Protein AF-A0A448MNQ0-F1 (afdb_monomer_lite)

Radius of gyration: 23.78 Å; chains: 1; bounding box: 65×55×48 Å

Organism: NCBI:txid758

Foldseek 3Di:
DDLQLLVLLLVCVVVVHDNQVSLVSSLCVVVVDDPVVLVVCCVPPVPVSVVSSVVSVPFANDWDQDPPPGTDGPPDDDDDPVVVDDDDDDDPDPPPPPDDDDDD

Structure (mmCIF, N/CA/C/O backbone):
data_AF-A0A448MNQ0-F1
#
_entry.id   AF-A0A448MNQ0-F1
#
loop_
_atom_site.group_PDB
_atom_site.id
_atom_site.type_symbol
_atom_site.label_atom_id
_atom_site.label_alt_id
_atom_site.label_comp_id
_atom_site.label_asym_id
_atom_site.label_entity_id
_atom_site.label_seq_id
_atom_site.pdbx_PDB_ins_code
_atom_site.Cartn_x
_atom_site.Cartn_y
_atom_site.Cartn_z
_atom_site.occupancy
_atom_site.B_iso_or_equiv
_atom_site.auth_seq_id
_atom_site.auth_comp_id
_atom_site.auth_asym_id
_atom_site.auth_atom_id
_atom_site.pdbx_PDB_model_num
ATOM 1 N N . MET A 1 1 ? 15.603 2.238 -1.140 1.00 54.56 1 MET A N 1
ATOM 2 C CA . MET A 1 1 ? 14.320 2.275 -1.872 1.00 54.56 1 MET A CA 1
ATOM 3 C C . MET A 1 1 ? 13.229 2.320 -0.826 1.00 54.56 1 MET A C 1
ATOM 5 O O . MET A 1 1 ? 13.392 1.667 0.192 1.00 54.56 1 MET A O 1
ATOM 9 N N . ASN A 1 2 ? 12.209 3.153 -1.008 1.00 76.56 2 ASN A N 1
ATOM 10 C CA . ASN A 1 2 ? 11.108 3.241 -0.057 1.00 76.56 2 ASN A CA 1
ATOM 11 C C . ASN A 1 2 ? 10.053 2.193 -0.469 1.00 76.56 2 ASN A C 1
ATOM 13 O O . ASN A 1 2 ? 9.437 2.331 -1.525 1.00 76.56 2 ASN A O 1
ATOM 17 N N . PHE A 1 3 ? 9.908 1.142 0.342 1.00 89.06 3 PHE A N 1
ATOM 18 C CA . PHE A 1 3 ? 8.854 0.127 0.239 1.00 89.06 3 PHE A CA 1
ATOM 19 C C . PHE A 1 3 ? 7.876 0.255 1.417 1.00 89.06 3 PHE A C 1
ATOM 21 O O . PHE A 1 3 ? 7.316 -0.740 1.875 1.00 89.06 3 PHE A O 1
ATOM 28 N N . ASP A 1 4 ? 7.680 1.473 1.929 1.00 93.00 4 ASP A N 1
ATOM 29 C CA . ASP A 1 4 ? 6.897 1.751 3.135 1.00 93.00 4 ASP A CA 1
ATOM 30 C C . ASP A 1 4 ? 5.481 1.139 3.095 1.00 93.00 4 ASP A C 1
ATOM 32 O O . ASP A 1 4 ? 5.047 0.635 4.129 1.00 93.00 4 ASP A O 1
ATOM 36 N N . PRO A 1 5 ? 4.753 1.077 1.953 1.00 94.31 5 PRO A N 1
ATOM 37 C CA . PRO A 1 5 ? 3.458 0.392 1.909 1.00 94.31 5 PRO A CA 1
ATOM 38 C C . PRO A 1 5 ? 3.551 -1.117 2.182 1.00 94.31 5 PRO A C 1
ATOM 40 O O . PRO A 1 5 ? 2.654 -1.688 2.799 1.00 94.31 5 PRO A O 1
ATOM 43 N N . VAL A 1 6 ? 4.632 -1.766 1.737 1.00 94.50 6 VAL A N 1
ATOM 44 C CA . VAL A 1 6 ? 4.882 -3.198 1.968 1.00 94.50 6 VAL A CA 1
ATOM 45 C C . VAL A 1 6 ? 5.300 -3.411 3.422 1.00 94.50 6 VAL A C 1
ATOM 47 O O . VAL A 1 6 ? 4.734 -4.275 4.081 1.00 94.50 6 VAL A O 1
ATOM 50 N N . HIS A 1 7 ? 6.189 -2.569 3.965 1.00 94.25 7 HIS A N 1
ATOM 51 C CA . HIS A 1 7 ? 6.546 -2.602 5.391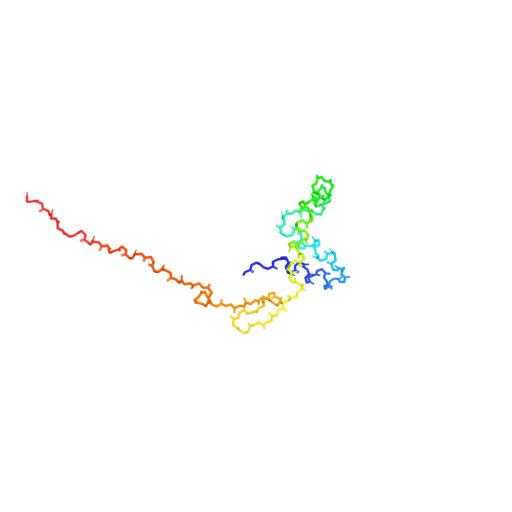 1.00 94.25 7 HIS A CA 1
ATOM 52 C C . HIS A 1 7 ? 5.326 -2.409 6.295 1.00 94.25 7 HIS A C 1
ATOM 54 O O . HIS A 1 7 ? 5.104 -3.211 7.195 1.00 94.25 7 HIS A O 1
ATOM 60 N N . ALA A 1 8 ? 4.479 -1.418 6.010 1.00 94.81 8 ALA A N 1
ATOM 61 C CA . ALA A 1 8 ? 3.270 -1.160 6.785 1.00 94.81 8 ALA A CA 1
ATOM 62 C C . ALA A 1 8 ? 2.319 -2.367 6.809 1.00 94.81 8 ALA A C 1
ATOM 64 O O . ALA A 1 8 ? 1.714 -2.659 7.844 1.00 94.81 8 ALA A O 1
ATOM 65 N N . LYS A 1 9 ? 2.209 -3.095 5.690 1.00 95.12 9 LYS A N 1
ATOM 66 C CA . LYS A 1 9 ? 1.442 -4.344 5.623 1.00 95.12 9 LYS A CA 1
ATOM 67 C C . LYS A 1 9 ? 2.084 -5.452 6.444 1.00 95.12 9 LYS A C 1
ATOM 69 O O . LYS A 1 9 ? 1.403 -6.044 7.279 1.00 95.12 9 LYS A O 1
ATOM 74 N N . THR A 1 10 ? 3.371 -5.713 6.231 1.00 94.62 10 THR A N 1
ATOM 75 C CA . THR A 1 10 ? 4.120 -6.752 6.946 1.00 94.62 10 THR A CA 1
ATOM 76 C C . THR A 1 10 ? 4.056 -6.530 8.458 1.00 94.62 10 THR A C 1
ATOM 78 O O . THR A 1 10 ? 3.742 -7.456 9.203 1.00 94.62 10 THR A O 1
ATOM 81 N N . ASP A 1 11 ? 4.248 -5.291 8.916 1.00 94.50 11 ASP A N 1
ATOM 82 C CA . ASP A 1 11 ? 4.194 -4.919 10.332 1.00 94.50 11 ASP A CA 1
ATOM 83 C C . ASP A 1 11 ? 2.791 -5.090 10.920 1.00 94.50 11 ASP A C 1
ATOM 85 O O . ASP A 1 11 ? 2.634 -5.574 12.043 1.00 94.50 11 ASP A O 1
ATOM 89 N N . ALA A 1 12 ? 1.750 -4.714 10.170 1.00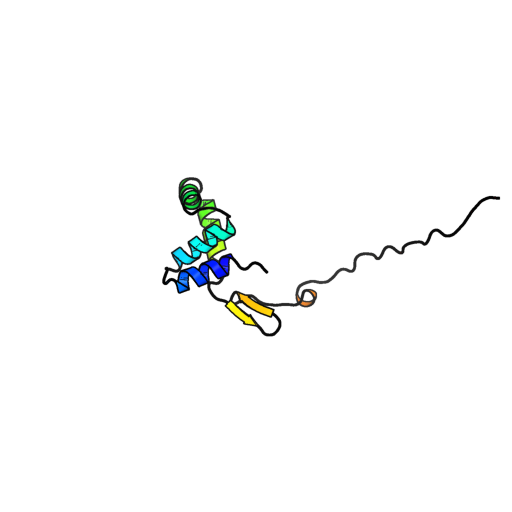 95.19 12 ALA A N 1
ATOM 90 C CA . ALA A 1 12 ? 0.371 -4.903 10.602 1.00 95.19 12 ALA A CA 1
ATOM 91 C C . ALA A 1 12 ? 0.038 -6.393 10.772 1.00 95.19 12 ALA A C 1
ATOM 93 O O . ALA A 1 12 ? -0.519 -6.784 11.800 1.00 95.19 12 ALA A O 1
ATOM 94 N N . LEU A 1 13 ? 0.429 -7.229 9.809 1.00 95.44 13 LEU A N 1
ATOM 95 C CA . LEU A 1 13 ? 0.228 -8.675 9.884 1.00 95.44 13 LEU A CA 1
ATOM 96 C C . LEU A 1 13 ? 1.058 -9.312 11.008 1.00 95.44 13 LEU A C 1
ATOM 98 O O . LEU A 1 13 ? 0.545 -10.164 11.732 1.00 95.44 13 LEU A O 1
ATOM 102 N N . ALA A 1 14 ? 2.295 -8.857 11.230 1.00 94.38 14 ALA A N 1
ATOM 103 C CA . ALA A 1 14 ? 3.137 -9.306 12.341 1.00 94.38 14 ALA A CA 1
ATOM 104 C C . ALA A 1 14 ? 2.539 -8.959 13.718 1.00 94.38 14 ALA A C 1
ATOM 106 O O . ALA A 1 14 ? 2.732 -9.693 14.687 1.00 94.38 14 ALA A O 1
ATOM 107 N N . GLN A 1 15 ? 1.763 -7.875 13.803 1.00 95.19 15 GLN A N 1
ATOM 108 C CA . GLN A 1 15 ? 0.984 -7.501 14.990 1.00 95.19 15 GLN A CA 1
ATOM 109 C C . GLN A 1 15 ? -0.312 -8.320 15.153 1.00 95.19 15 GLN A C 1
ATOM 111 O O . GLN A 1 15 ? -1.064 -8.082 16.097 1.00 95.19 15 GLN A O 1
ATOM 116 N N . GLY A 1 16 ? -0.595 -9.269 14.254 1.00 94.94 16 GLY A N 1
ATOM 117 C CA . GLY A 1 16 ? -1.805 -10.093 14.276 1.00 94.94 16 GLY A CA 1
ATOM 118 C C . GLY A 1 16 ? -3.052 -9.396 13.727 1.00 94.94 16 GLY A C 1
ATOM 119 O O . GLY A 1 16 ? -4.163 -9.856 13.991 1.00 94.94 16 GLY A O 1
ATOM 120 N N . LYS A 1 17 ? -2.892 -8.288 12.989 1.00 95.88 17 LYS A N 1
ATOM 121 C CA . LYS A 1 17 ? -4.011 -7.602 12.331 1.00 95.88 17 LYS A CA 1
ATOM 122 C C . LYS A 1 17 ? -4.489 -8.373 11.104 1.00 95.88 17 LYS A C 1
ATOM 124 O O . LYS A 1 17 ? -3.796 -9.230 10.558 1.00 95.88 17 LYS A O 1
ATOM 129 N N . THR A 1 18 ? -5.693 -8.046 10.658 1.00 95.75 18 THR A N 1
ATOM 130 C CA . THR A 1 18 ? -6.288 -8.623 9.452 1.00 95.75 18 THR A CA 1
ATOM 131 C C . THR A 1 18 ? -5.666 -8.058 8.173 1.00 95.75 18 THR A C 1
ATOM 133 O O . THR A 1 18 ? -5.079 -6.975 8.164 1.00 95.75 18 THR A O 1
ATOM 136 N N . GLN A 1 19 ? -5.868 -8.760 7.054 1.00 93.06 19 GLN A N 1
ATOM 137 C CA . GLN A 1 19 ? -5.444 -8.292 5.730 1.00 93.06 19 GLN A CA 1
ATOM 138 C C . GLN A 1 19 ? -6.022 -6.909 5.391 1.00 93.06 19 GLN A C 1
ATOM 140 O O . GLN A 1 19 ? -5.312 -6.056 4.869 1.00 93.06 19 GLN A O 1
ATOM 145 N N . ALA A 1 20 ? -7.288 -6.662 5.744 1.00 92.94 20 ALA A N 1
ATOM 146 C CA . ALA A 1 20 ? -7.939 -5.374 5.517 1.00 92.94 20 ALA A CA 1
ATOM 147 C C . ALA A 1 20 ? -7.279 -4.246 6.331 1.00 92.94 20 ALA A C 1
ATOM 149 O O . ALA A 1 20 ? -7.100 -3.137 5.836 1.00 92.94 20 ALA A O 1
ATOM 150 N N . GLU A 1 21 ? -6.864 -4.521 7.568 1.00 94.12 21 GLU A N 1
ATOM 151 C CA . GLU A 1 21 ? -6.140 -3.551 8.397 1.00 94.12 21 GLU A CA 1
ATOM 152 C C . GLU A 1 21 ? -4.711 -3.304 7.898 1.00 94.12 21 GLU A C 1
ATOM 154 O O . GLU A 1 21 ? -4.220 -2.176 7.966 1.00 94.12 21 GLU A O 1
ATOM 159 N N . ALA A 1 22 ? -4.052 -4.328 7.356 1.00 95.69 22 ALA A N 1
ATOM 160 C CA . ALA A 1 22 ? -2.765 -4.182 6.685 1.00 95.69 22 ALA A CA 1
ATOM 161 C C . ALA A 1 22 ? -2.890 -3.322 5.412 1.00 95.69 22 ALA A C 1
ATOM 163 O O . ALA A 1 22 ? -2.080 -2.426 5.176 1.00 95.69 22 ALA A O 1
ATOM 164 N N . GLU A 1 23 ? -3.941 -3.532 4.616 1.00 95.19 23 GLU A N 1
ATOM 165 C CA . GLU A 1 23 ? -4.265 -2.688 3.462 1.00 95.19 23 GLU A CA 1
ATOM 166 C C . GLU A 1 23 ? -4.549 -1.243 3.880 1.00 95.19 23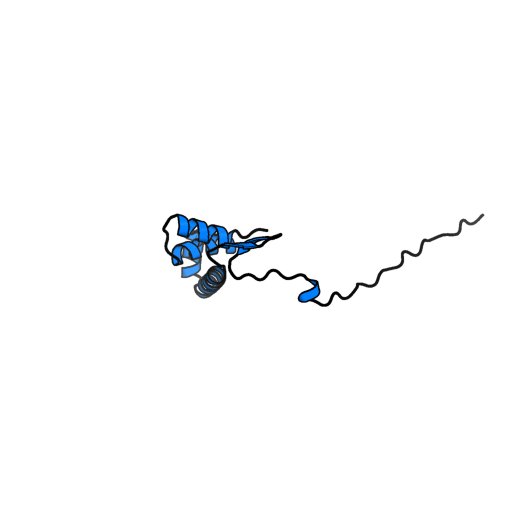 GLU A C 1
ATOM 168 O O . GLU A 1 23 ? -3.993 -0.332 3.275 1.00 95.19 23 GLU A O 1
ATOM 173 N N . LEU A 1 24 ? -5.299 -1.014 4.963 1.00 95.38 24 LEU A N 1
ATOM 174 C CA . LEU A 1 24 ? -5.507 0.326 5.526 1.00 95.38 24 LEU A CA 1
ATOM 175 C C . LEU A 1 24 ? -4.196 0.999 5.957 1.00 95.38 24 LEU A C 1
ATOM 177 O O . LEU A 1 24 ? -4.041 2.209 5.783 1.00 95.38 24 LEU A O 1
ATOM 181 N N . ALA A 1 25 ? -3.242 0.246 6.511 1.00 95.62 25 ALA A N 1
ATOM 182 C CA . ALA A 1 25 ? -1.919 0.773 6.838 1.00 95.62 25 ALA A CA 1
ATOM 183 C C . ALA A 1 25 ? -1.173 1.219 5.568 1.00 95.62 25 ALA A C 1
ATOM 185 O O . ALA A 1 25 ? -0.661 2.336 5.517 1.00 95.62 25 ALA A O 1
ATOM 186 N N . ALA A 1 26 ? -1.202 0.414 4.501 1.00 96.00 26 ALA A N 1
ATOM 187 C CA . ALA A 1 26 ? -0.657 0.816 3.205 1.00 96.00 26 ALA A CA 1
ATOM 188 C C . ALA A 1 26 ? -1.379 2.037 2.611 1.00 96.00 26 ALA A C 1
ATOM 190 O O . ALA A 1 26 ? -0.717 2.935 2.096 1.00 96.00 26 ALA A O 1
ATOM 191 N N . MET A 1 27 ? -2.711 2.124 2.711 1.00 96.38 27 MET A N 1
ATOM 192 C CA . MET A 1 27 ? -3.482 3.277 2.223 1.00 96.38 27 MET A CA 1
ATOM 193 C C . MET A 1 27 ? -3.034 4.585 2.887 1.00 96.38 27 MET A C 1
ATOM 195 O O . MET A 1 27 ? -2.918 5.602 2.199 1.00 96.38 27 MET A O 1
ATOM 199 N N . GLN A 1 28 ? -2.746 4.567 4.194 1.00 96.06 28 GLN A N 1
ATOM 200 C CA . GLN A 1 28 ? -2.225 5.733 4.921 1.00 96.06 28 GLN A CA 1
ATOM 201 C C . GLN A 1 28 ? -0.870 6.175 4.364 1.00 96.06 28 GLN A C 1
ATOM 203 O O . GLN A 1 28 ? -0.687 7.352 4.066 1.00 96.06 28 GLN A O 1
ATOM 208 N N . ILE A 1 29 ? 0.045 5.228 4.143 1.00 95.94 29 ILE A N 1
ATOM 209 C CA . ILE A 1 29 ? 1.375 5.510 3.589 1.00 95.94 29 ILE A CA 1
ATOM 210 C C . ILE A 1 29 ? 1.295 6.033 2.149 1.00 95.94 29 ILE A C 1
ATOM 212 O O . ILE A 1 29 ? 1.928 7.034 1.825 1.00 95.94 29 ILE A O 1
ATOM 216 N N . ILE A 1 30 ? 0.494 5.396 1.287 1.00 93.94 30 ILE A N 1
ATOM 217 C CA . ILE A 1 30 ? 0.364 5.766 -0.133 1.00 93.94 30 ILE A CA 1
ATOM 218 C C . ILE A 1 30 ? -0.248 7.161 -0.284 1.00 93.94 30 ILE A C 1
ATOM 220 O O . ILE A 1 30 ? 0.202 7.956 -1.107 1.00 93.94 30 ILE A O 1
ATOM 224 N N . SER A 1 31 ? -1.296 7.458 0.487 1.00 94.44 31 SER A N 1
ATOM 225 C CA . SER A 1 31 ? -2.021 8.728 0.377 1.00 94.44 31 SER A CA 1
ATOM 226 C C . SER A 1 31 ? -1.458 9.848 1.253 1.00 94.44 31 SER A C 1
ATOM 228 O O . SER A 1 31 ? -1.843 11.003 1.065 1.00 94.44 31 SER A O 1
ATOM 230 N N . GLY A 1 32 ? -0.581 9.521 2.208 1.00 94.62 32 GLY A N 1
ATOM 231 C CA . GLY A 1 32 ? -0.103 10.442 3.240 1.00 94.62 32 GLY A CA 1
ATOM 232 C C . GLY A 1 32 ? -1.204 10.913 4.196 1.00 94.62 32 GLY A C 1
ATOM 233 O O . GLY A 1 32 ? -1.079 11.995 4.764 1.00 94.62 32 GLY A O 1
ATOM 234 N N . LYS A 1 33 ? -2.301 10.154 4.319 1.00 95.56 33 LYS A N 1
ATOM 235 C CA . LYS A 1 33 ? -3.496 10.520 5.095 1.00 95.56 33 LYS A CA 1
ATOM 236 C C . LYS A 1 33 ? -3.554 9.813 6.433 1.00 95.56 33 LYS A C 1
ATOM 238 O O . LYS A 1 33 ? -3.149 8.657 6.540 1.00 95.56 33 LYS A O 1
ATOM 243 N N . THR A 1 34 ? -4.143 10.477 7.423 1.00 94.19 34 THR A N 1
ATOM 244 C CA . THR A 1 34 ? -4.477 9.833 8.698 1.00 94.19 34 THR A CA 1
ATOM 245 C C . THR A 1 34 ? -5.705 8.913 8.558 1.00 94.19 34 THR A C 1
ATOM 247 O O . THR A 1 34 ? -6.465 9.030 7.586 1.00 94.19 34 THR A O 1
ATOM 250 N N . PRO A 1 35 ? -5.957 8.001 9.517 1.00 91.25 35 PRO A N 1
ATOM 251 C CA . PRO A 1 35 ? -7.165 7.170 9.526 1.00 91.25 35 PRO A CA 1
ATOM 252 C C . PRO A 1 35 ? -8.469 7.980 9.471 1.00 91.25 35 PRO A C 1
ATOM 254 O O . PRO A 1 35 ? -9.436 7.576 8.819 1.00 91.25 35 PRO A O 1
ATOM 257 N N . GLU A 1 36 ? -8.499 9.142 10.125 1.00 94.50 36 GLU A N 1
ATOM 258 C CA . GLU A 1 36 ? -9.660 10.033 10.152 1.00 94.50 36 GLU A CA 1
ATOM 259 C C . GLU A 1 36 ? -9.919 10.631 8.767 1.00 94.50 36 GLU A C 1
ATOM 261 O O . GLU A 1 36 ? -11.055 10.642 8.294 1.00 94.50 36 GLU A O 1
ATOM 266 N N . GLU A 1 37 ? -8.865 11.070 8.077 1.00 95.88 37 GLU A N 1
ATOM 267 C CA . GLU A 1 37 ? -8.968 11.577 6.710 1.00 95.88 37 GLU A CA 1
ATOM 268 C C . GLU A 1 37 ? -9.369 10.489 5.711 1.00 95.88 37 GLU A C 1
ATOM 270 O O . GLU A 1 37 ? -10.124 10.768 4.780 1.00 95.88 37 GLU A O 1
ATOM 275 N N . LEU A 1 38 ? -8.900 9.251 5.891 1.00 95.12 38 LEU A N 1
ATOM 276 C CA . LEU A 1 38 ? -9.331 8.116 5.071 1.00 95.12 38 LEU A CA 1
ATOM 277 C C . LEU A 1 38 ? -10.806 7.778 5.296 1.00 95.12 38 LEU A C 1
ATOM 279 O O . LEU A 1 38 ? -11.523 7.498 4.335 1.00 95.12 38 LEU A O 1
ATOM 283 N N . THR A 1 39 ? -11.279 7.865 6.539 1.00 94.19 39 THR A N 1
ATOM 284 C CA . THR A 1 39 ? -12.700 7.688 6.870 1.00 94.19 39 THR A CA 1
ATOM 285 C C . THR A 1 39 ? -13.550 8.803 6.259 1.00 94.19 39 THR A C 1
ATOM 287 O O . THR A 1 39 ? -14.603 8.544 5.684 1.00 94.19 39 THR A O 1
ATOM 290 N N . ALA A 1 40 ? -13.079 10.051 6.303 1.00 95.62 40 ALA A N 1
ATOM 291 C CA . ALA A 1 40 ? -13.752 11.159 5.629 1.00 95.62 40 ALA A CA 1
ATOM 292 C C . ALA A 1 40 ? -13.732 10.995 4.097 1.00 95.62 40 ALA A C 1
ATOM 294 O O . ALA A 1 40 ? -14.710 11.323 3.418 1.00 95.62 40 ALA A O 1
ATOM 295 N N . LEU A 1 41 ? -12.641 10.463 3.533 1.00 95.69 41 LEU A N 1
ATOM 296 C CA . LEU A 1 41 ? -12.514 10.192 2.101 1.00 95.69 41 LEU A CA 1
ATOM 297 C C . LEU A 1 41 ? -13.487 9.100 1.650 1.00 95.69 41 LEU A C 1
ATOM 299 O O . LEU A 1 41 ? -14.120 9.267 0.612 1.00 95.69 41 LEU A O 1
ATOM 303 N N . SER A 1 42 ? -13.652 8.025 2.426 1.00 95.31 42 SER A N 1
ATOM 304 C CA . SER A 1 42 ? -14.594 6.951 2.086 1.00 95.31 42 SER A CA 1
ATOM 305 C C . SER A 1 42 ? -16.045 7.443 2.042 1.00 95.31 42 SER A C 1
ATOM 307 O O . SER A 1 42 ? -16.828 6.970 1.222 1.00 95.31 42 SER A O 1
ATOM 309 N N . GLN A 1 43 ? -16.389 8.439 2.865 1.00 96.12 43 GLN A N 1
ATOM 310 C CA . GLN A 1 43 ? -17.721 9.049 2.906 1.00 96.12 43 GLN A CA 1
ATOM 311 C C . GLN A 1 43 ? -17.945 10.103 1.813 1.00 96.12 43 GLN A C 1
ATOM 313 O O . GLN A 1 43 ? -19.021 10.160 1.224 1.00 96.12 43 GLN A O 1
ATOM 318 N N . SER A 1 44 ? -16.951 10.958 1.557 1.00 96.88 44 SER A N 1
ATOM 319 C CA . SER A 1 44 ? -17.073 12.080 0.610 1.00 96.88 44 SER A CA 1
ATOM 320 C C . SER A 1 44 ? -16.786 11.690 -0.841 1.00 96.88 44 SER A C 1
ATOM 322 O O . SER A 1 44 ? -17.403 12.230 -1.758 1.00 96.88 44 SER A O 1
ATOM 324 N N . HIS A 1 45 ? -15.860 10.753 -1.055 1.00 96.25 45 HIS A N 1
ATOM 325 C CA . HIS A 1 45 ? -15.377 10.331 -2.368 1.00 96.25 45 HIS A CA 1
ATOM 326 C C . HIS A 1 45 ? -15.090 8.817 -2.394 1.00 96.25 45 HIS A C 1
ATOM 328 O O . HIS A 1 45 ? -13.923 8.411 -2.480 1.00 96.25 45 HIS A O 1
ATOM 334 N N . PRO A 1 46 ? -16.13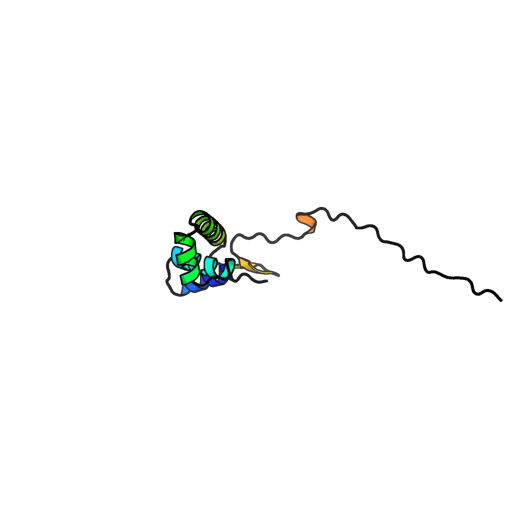5 7.972 -2.355 1.00 95.50 46 PRO A N 1
ATOM 335 C CA . PRO A 1 46 ? -15.982 6.519 -2.281 1.00 95.50 46 PRO A CA 1
ATOM 336 C C . PRO A 1 46 ? -15.175 5.939 -3.451 1.00 95.50 46 PRO A C 1
ATOM 338 O O . PRO A 1 46 ? -14.380 5.030 -3.236 1.00 95.50 46 PRO A O 1
ATOM 341 N N . ASP A 1 47 ? -15.288 6.506 -4.656 1.00 96.88 47 ASP A N 1
ATOM 342 C CA . ASP A 1 47 ? -14.533 6.043 -5.830 1.00 96.88 47 ASP A CA 1
ATOM 343 C C . ASP A 1 47 ? -13.018 6.226 -5.656 1.00 96.88 47 ASP A C 1
ATOM 345 O O . ASP A 1 47 ? -12.231 5.335 -5.966 1.00 96.88 47 ASP A O 1
ATOM 349 N N . ARG A 1 48 ? -12.596 7.366 -5.090 1.00 96.06 48 ARG A N 1
ATOM 350 C CA . ARG A 1 48 ? -11.176 7.649 -4.814 1.00 96.06 48 ARG A CA 1
ATOM 351 C C . ARG A 1 48 ? -10.639 6.767 -3.698 1.00 96.06 48 ARG A C 1
ATOM 353 O O . ARG A 1 48 ? -9.479 6.370 -3.720 1.00 96.06 48 ARG A O 1
ATOM 360 N N . TYR A 1 49 ? -11.478 6.485 -2.705 1.00 96.50 49 TYR A N 1
ATOM 361 C CA . TYR A 1 49 ? -11.131 5.547 -1.651 1.00 96.50 49 TYR A CA 1
ATOM 362 C C . TYR A 1 49 ? -10.959 4.130 -2.213 1.00 96.50 49 TYR A C 1
ATOM 364 O O . TYR A 1 49 ? -9.984 3.464 -1.878 1.00 96.50 49 TYR A O 1
ATOM 372 N N . ALA A 1 50 ? -11.862 3.689 -3.094 1.00 96.06 50 ALA A N 1
ATOM 373 C CA . ALA A 1 50 ? -11.779 2.388 -3.747 1.00 96.06 50 ALA A CA 1
ATOM 374 C C . ALA A 1 50 ? -10.520 2.265 -4.618 1.00 96.06 50 ALA A C 1
ATOM 376 O O . ALA A 1 50 ? -9.820 1.264 -4.522 1.00 96.06 50 ALA A O 1
ATOM 377 N N . GLU A 1 51 ? -10.174 3.294 -5.396 1.00 96.88 51 GLU A N 1
ATOM 378 C CA . GLU A 1 51 ? -8.915 3.329 -6.155 1.00 96.88 51 GLU A CA 1
ATOM 379 C C . GLU A 1 51 ? -7.695 3.203 -5.230 1.00 96.88 51 GLU A C 1
ATOM 381 O O . GLU A 1 51 ? -6.803 2.392 -5.476 1.00 96.88 51 GLU A O 1
ATOM 386 N N . LEU A 1 52 ? -7.670 3.948 -4.121 1.00 96.44 52 LEU A N 1
ATOM 387 C CA . LEU A 1 52 ? -6.587 3.862 -3.144 1.00 96.44 52 LEU A CA 1
ATOM 388 C C . LEU A 1 52 ? -6.501 2.472 -2.494 1.00 96.44 52 LEU A C 1
ATOM 390 O O . LEU A 1 52 ? -5.397 1.975 -2.273 1.00 96.44 52 LEU A O 1
ATOM 394 N N . ALA A 1 53 ? -7.641 1.843 -2.206 1.00 95.19 53 ALA A N 1
ATOM 395 C CA . ALA A 1 53 ? -7.701 0.487 -1.670 1.00 95.19 53 ALA A CA 1
ATOM 396 C C . ALA A 1 53 ? -7.186 -0.544 -2.685 1.00 95.19 53 ALA A C 1
ATOM 398 O O . ALA A 1 53 ? -6.424 -1.432 -2.318 1.00 95.19 53 ALA A O 1
ATOM 399 N N . GLU A 1 54 ? -7.524 -0.395 -3.967 1.00 96.56 54 GLU A N 1
ATOM 400 C CA . GLU A 1 54 ? -7.010 -1.245 -5.044 1.00 96.56 54 GLU A CA 1
ATOM 401 C C . GLU A 1 54 ? -5.492 -1.107 -5.207 1.00 96.56 54 GLU A C 1
ATOM 403 O O . GLU A 1 54 ? -4.784 -2.112 -5.297 1.00 96.56 54 GLU A O 1
ATOM 408 N N . ILE A 1 55 ? -4.973 0.124 -5.166 1.00 94.94 55 ILE A N 1
ATOM 409 C CA . ILE A 1 55 ? -3.529 0.380 -5.192 1.00 94.94 55 ILE A CA 1
ATOM 410 C C . ILE A 1 55 ? -2.870 -0.244 -3.960 1.00 94.94 55 ILE A C 1
ATOM 412 O O . ILE A 1 55 ? -1.870 -0.946 -4.096 1.00 94.94 55 ILE A O 1
ATOM 416 N N . ALA A 1 56 ? -3.437 -0.044 -2.766 1.00 94.94 56 ALA A N 1
ATOM 417 C CA . ALA A 1 56 ? -2.939 -0.666 -1.548 1.00 94.94 56 ALA A CA 1
ATOM 418 C C . ALA A 1 56 ? -2.922 -2.189 -1.686 1.00 94.94 56 ALA A C 1
ATOM 420 O O . ALA A 1 56 ? -1.899 -2.797 -1.396 1.00 94.94 56 ALA A O 1
ATOM 421 N N . ARG A 1 57 ? -3.988 -2.814 -2.191 1.00 93.81 57 ARG A N 1
ATOM 422 C CA . ARG A 1 57 ? -4.090 -4.262 -2.427 1.00 93.81 57 ARG A CA 1
ATOM 423 C C . ARG A 1 57 ? -3.049 -4.790 -3.417 1.00 93.81 57 ARG A C 1
ATOM 425 O O . ARG A 1 57 ? -2.561 -5.898 -3.223 1.00 93.81 57 ARG A O 1
ATOM 432 N N . ALA A 1 58 ? -2.669 -4.001 -4.421 1.00 93.19 58 ALA A N 1
ATOM 433 C CA . ALA A 1 58 ? -1.637 -4.372 -5.390 1.00 93.19 58 ALA A CA 1
ATOM 434 C C . ALA A 1 58 ? -0.225 -4.474 -4.778 1.00 93.19 58 ALA A C 1
ATOM 436 O O . ALA A 1 58 ? 0.627 -5.174 -5.326 1.00 93.19 58 ALA A O 1
ATOM 437 N N . PHE A 1 59 ? 0.036 -3.817 -3.640 1.00 92.44 59 PHE A N 1
ATOM 438 C CA . PHE A 1 59 ? 1.292 -4.005 -2.914 1.00 92.44 59 PHE A CA 1
ATOM 439 C C . PHE A 1 59 ? 1.325 -5.371 -2.206 1.00 92.44 59 PHE A C 1
ATOM 441 O O . PHE A 1 59 ? 0.385 -5.690 -1.467 1.00 92.44 59 PHE A O 1
ATOM 448 N N . PRO A 1 60 ? 2.413 -6.152 -2.348 1.00 92.94 60 PRO A N 1
ATOM 449 C CA . PRO A 1 60 ? 2.617 -7.375 -1.577 1.00 92.94 60 PRO A CA 1
ATOM 450 C C . PRO A 1 60 ? 2.595 -7.117 -0.065 1.00 92.94 60 PRO A C 1
ATOM 452 O O . PRO A 1 60 ? 2.751 -5.987 0.395 1.00 92.94 60 PRO A O 1
ATOM 455 N N . SER A 1 61 ? 2.387 -8.172 0.718 1.00 92.06 61 SER A N 1
ATOM 456 C CA . SER A 1 61 ? 2.428 -8.122 2.193 1.00 92.06 61 SER A CA 1
ATOM 457 C C . SER A 1 61 ? 3.655 -8.822 2.777 1.00 92.06 61 SER A C 1
ATOM 459 O O . SER A 1 61 ? 3.707 -9.086 3.971 1.00 92.06 61 SER A O 1
ATOM 461 N N . GLU A 1 62 ? 4.608 -9.172 1.917 1.00 89.75 62 GLU A N 1
ATOM 462 C CA . GLU A 1 62 ? 5.798 -9.939 2.257 1.00 89.75 62 GLU A CA 1
ATOM 463 C C . GLU A 1 62 ? 6.977 -9.446 1.417 1.00 89.75 62 GLU A C 1
ATOM 465 O O . GLU A 1 62 ? 6.793 -8.919 0.313 1.00 89.75 62 GLU A O 1
ATOM 470 N N . PHE A 1 63 ? 8.180 -9.667 1.936 1.00 90.25 63 PHE A N 1
ATOM 471 C CA . PHE A 1 63 ? 9.436 -9.476 1.225 1.00 90.25 63 PHE A CA 1
ATOM 472 C C . PHE A 1 63 ? 10.062 -10.832 0.883 1.00 90.25 63 PHE A C 1
ATOM 474 O O . PHE A 1 63 ? 9.832 -11.831 1.565 1.00 90.25 63 PHE A O 1
ATOM 481 N N . GLU A 1 64 ? 10.865 -10.851 -0.170 1.00 90.88 64 GLU A N 1
ATOM 482 C CA . GLU A 1 64 ? 11.760 -11.938 -0.539 1.00 90.88 64 GLU A CA 1
ATOM 483 C C . GLU A 1 64 ? 13.195 -11.402 -0.615 1.00 90.88 64 GLU A C 1
ATOM 485 O O . GLU A 1 64 ? 13.430 -10.273 -1.047 1.00 90.88 64 GLU A O 1
ATOM 490 N N . GLU A 1 65 ? 14.161 -12.197 -0.160 1.00 90.00 65 GLU A N 1
ATOM 491 C CA . GLU A 1 65 ? 15.575 -11.841 -0.251 1.00 90.00 65 GLU A CA 1
ATOM 492 C C . GLU A 1 65 ? 16.123 -12.295 -1.607 1.00 90.00 65 GLU A C 1
ATOM 494 O O . GLU A 1 65 ? 16.135 -13.489 -1.915 1.00 90.00 65 GLU A O 1
ATOM 499 N N . ILE A 1 66 ? 16.577 -11.341 -2.424 1.00 88.94 66 ILE A N 1
ATOM 500 C CA . ILE A 1 66 ? 17.228 -11.612 -3.709 1.00 88.94 66 ILE A CA 1
ATOM 501 C C . ILE A 1 66 ? 18.714 -11.272 -3.605 1.00 88.94 66 ILE A C 1
ATOM 503 O O . ILE A 1 66 ? 19.098 -10.150 -3.258 1.00 88.94 66 ILE A O 1
ATOM 507 N N . GLU A 1 67 ? 19.567 -12.235 -3.965 1.00 90.06 67 GLU A N 1
ATOM 508 C CA . GLU A 1 67 ? 21.021 -12.061 -3.980 1.00 90.06 67 GLU A CA 1
ATOM 509 C C . GLU A 1 67 ? 21.434 -10.819 -4.788 1.00 90.06 67 GLU A C 1
ATOM 511 O O . GLU A 1 67 ? 21.074 -10.650 -5.953 1.00 90.06 67 GLU A O 1
ATOM 516 N N . GLY A 1 68 ? 22.202 -9.928 -4.156 1.00 88.31 68 GLY A N 1
ATOM 517 C CA . GLY A 1 68 ? 22.673 -8.679 -4.765 1.00 88.31 68 GLY A CA 1
ATOM 518 C C . GLY A 1 68 ? 21.662 -7.523 -4.774 1.00 88.31 68 GLY A C 1
ATOM 519 O O . GLY A 1 68 ? 22.058 -6.403 -5.093 1.00 88.31 68 GLY A O 1
ATOM 520 N N . PHE A 1 69 ? 20.406 -7.758 -4.382 1.00 84.75 69 PHE A N 1
ATOM 521 C CA . PHE A 1 69 ? 19.346 -6.740 -4.319 1.00 84.75 69 PHE A CA 1
ATOM 522 C C . PHE A 1 69 ? 18.742 -6.560 -2.918 1.00 84.75 69 PHE A C 1
ATOM 524 O O . PHE A 1 69 ? 18.158 -5.511 -2.650 1.00 84.75 69 PHE A O 1
ATOM 531 N N . GLY A 1 70 ? 18.953 -7.520 -2.012 1.00 88.44 70 GLY A N 1
ATOM 532 C CA . GLY A 1 70 ? 18.438 -7.481 -0.644 1.00 88.44 70 GLY A CA 1
ATOM 533 C C . GLY A 1 70 ? 16.951 -7.824 -0.585 1.00 88.44 70 GLY A C 1
ATOM 534 O O . GLY A 1 70 ? 16.463 -8.610 -1.396 1.00 88.44 70 GLY A O 1
ATOM 535 N N . GLU A 1 71 ? 16.239 -7.242 0.378 1.00 89.88 71 GLU A N 1
ATOM 536 C CA . GLU A 1 71 ? 14.793 -7.418 0.515 1.00 89.88 71 GLU A CA 1
ATOM 537 C C . GLU A 1 71 ? 14.047 -6.670 -0.593 1.00 89.88 71 GLU A C 1
ATOM 539 O O . GLU A 1 71 ? 14.115 -5.441 -0.706 1.00 89.88 71 GLU A O 1
ATOM 544 N N . VAL A 1 72 ? 13.292 -7.415 -1.393 1.00 90.00 72 VAL A N 1
ATOM 545 C CA . VAL A 1 72 ? 12.372 -6.875 -2.394 1.00 90.00 72 VAL A CA 1
ATOM 546 C C . VAL A 1 72 ? 10.956 -7.380 -2.132 1.00 90.00 72 VAL A C 1
ATOM 548 O O . VAL A 1 72 ? 10.786 -8.465 -1.581 1.00 90.00 72 VAL A O 1
ATOM 551 N N . PRO A 1 73 ? 9.909 -6.610 -2.469 1.00 91.19 73 PRO A N 1
ATOM 552 C CA . PRO A 1 73 ? 8.541 -7.074 -2.287 1.00 91.19 73 PRO A CA 1
ATOM 553 C C . PRO A 1 73 ? 8.293 -8.376 -3.048 1.00 91.19 73 PRO A C 1
ATOM 555 O O . PRO A 1 73 ? 8.668 -8.507 -4.214 1.00 91.19 73 PRO A O 1
ATOM 558 N N . ARG A 1 74 ? 7.636 -9.330 -2.390 1.00 90.38 74 ARG A N 1
ATOM 559 C CA . ARG A 1 74 ? 7.424 -10.668 -2.938 1.00 90.38 74 ARG A CA 1
ATOM 560 C C . ARG A 1 74 ? 6.729 -10.615 -4.299 1.00 90.38 74 ARG A C 1
ATOM 562 O O . ARG A 1 74 ? 5.690 -9.969 -4.448 1.00 90.38 74 ARG A O 1
ATOM 569 N N . GLY A 1 75 ? 7.281 -11.333 -5.277 1.00 86.31 75 GLY A N 1
ATOM 570 C CA . GLY A 1 75 ? 6.743 -11.397 -6.639 1.00 86.31 75 GLY A CA 1
ATOM 571 C C . GLY A 1 75 ? 7.040 -10.180 -7.523 1.00 86.31 75 GLY A C 1
ATOM 572 O O . GLY A 1 75 ? 6.511 -10.103 -8.633 1.00 86.31 75 GLY A O 1
ATOM 573 N N . TRP A 1 76 ? 7.861 -9.229 -7.068 1.00 88.50 76 TRP A N 1
ATOM 574 C CA . TRP A 1 76 ? 8.378 -8.164 -7.927 1.00 88.50 76 TRP A CA 1
ATOM 575 C C . TRP A 1 76 ? 9.623 -8.646 -8.667 1.00 88.50 76 TRP A C 1
ATOM 577 O O . TRP A 1 76 ? 10.544 -9.199 -8.078 1.00 88.50 76 TRP A O 1
ATOM 587 N N . GLU A 1 77 ? 9.667 -8.417 -9.976 1.00 85.44 77 GLU A N 1
ATOM 588 C CA . GLU A 1 77 ? 10.787 -8.862 -10.798 1.00 85.44 77 GLU A CA 1
ATOM 589 C C . GLU A 1 77 ? 11.900 -7.813 -10.832 1.00 85.44 77 GLU A C 1
ATOM 591 O O . GLU A 1 77 ? 11.675 -6.638 -11.135 1.00 85.44 77 GLU A O 1
ATOM 596 N N . VAL A 1 78 ? 13.127 -8.258 -10.577 1.00 84.38 78 VAL A N 1
ATOM 597 C CA . VAL A 1 78 ? 14.322 -7.433 -10.721 1.00 84.38 78 VAL A CA 1
ATOM 598 C C . VAL A 1 78 ? 14.933 -7.681 -12.096 1.00 84.38 78 VAL A C 1
ATOM 600 O O . VAL A 1 78 ? 15.440 -8.764 -12.376 1.00 84.38 78 VAL A O 1
ATOM 603 N N . LYS A 1 79 ? 14.903 -6.660 -12.956 1.00 85.62 79 LYS A N 1
ATOM 604 C CA . LYS A 1 79 ? 15.510 -6.680 -14.294 1.00 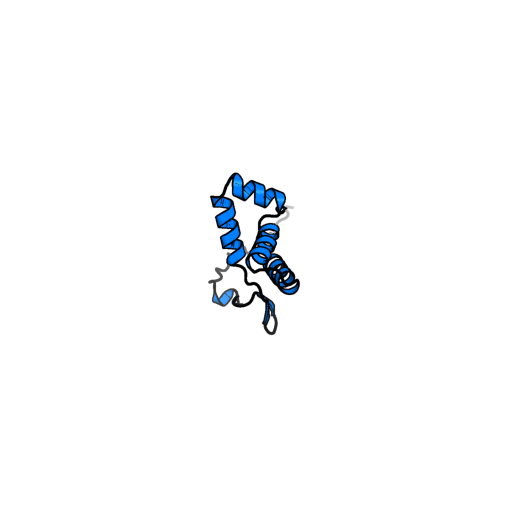85.62 79 LYS A CA 1
ATOM 605 C C . LYS A 1 79 ? 16.479 -5.530 -14.477 1.00 85.62 79 LYS A C 1
ATOM 607 O O . LYS A 1 79 ? 16.317 -4.456 -13.892 1.00 85.62 79 LYS A O 1
ATOM 612 N N . ARG A 1 80 ? 17.470 -5.724 -15.342 1.00 84.75 80 ARG A N 1
ATOM 613 C CA . ARG A 1 80 ? 18.334 -4.632 -15.782 1.00 84.75 80 ARG A CA 1
ATOM 614 C C . ARG A 1 80 ? 17.603 -3.776 -16.817 1.00 84.75 80 ARG A C 1
ATOM 616 O O . ARG A 1 80 ? 16.805 -4.261 -17.614 1.00 84.75 80 ARG A O 1
ATOM 623 N N . VAL A 1 81 ? 17.899 -2.477 -16.832 1.00 84.94 81 VAL A N 1
ATOM 624 C CA . VAL A 1 81 ? 17.233 -1.519 -17.737 1.00 84.94 81 VAL A CA 1
ATOM 625 C C . VAL A 1 81 ? 17.438 -1.880 -19.214 1.00 84.94 81 VAL A C 1
ATOM 627 O O . VAL A 1 81 ? 16.530 -1.684 -20.016 1.00 84.94 81 VAL A O 1
ATOM 630 N N . ASP A 1 82 ? 18.596 -2.440 -19.575 1.00 84.38 82 ASP A N 1
ATOM 631 C CA . ASP A 1 82 ? 18.910 -2.890 -20.938 1.00 84.38 82 ASP A CA 1
ATOM 632 C C . ASP A 1 82 ? 18.079 -4.101 -21.400 1.00 84.38 82 ASP A C 1
ATOM 634 O O . ASP A 1 82 ? 17.961 -4.325 -22.603 1.00 84.38 82 ASP A O 1
ATOM 638 N N . GLU A 1 83 ? 17.456 -4.838 -20.477 1.00 84.19 83 GLU A N 1
ATOM 639 C CA . GLU A 1 83 ? 16.556 -5.958 -20.784 1.00 84.19 83 GLU A CA 1
ATOM 640 C C . GLU A 1 83 ? 15.120 -5.497 -21.072 1.00 84.19 83 GLU A C 1
ATOM 642 O O . GLU A 1 83 ? 14.384 -6.179 -21.783 1.00 84.19 83 GLU A O 1
ATOM 647 N N . ILE A 1 84 ? 14.714 -4.341 -20.534 1.00 86.69 84 ILE A N 1
ATOM 648 C CA . ILE A 1 84 ? 13.331 -3.835 -20.621 1.00 86.69 84 ILE A CA 1
ATOM 649 C C . ILE A 1 84 ? 13.183 -2.586 -21.494 1.00 86.69 84 ILE A C 1
ATOM 651 O O . ILE A 1 84 ? 12.062 -2.202 -21.828 1.00 86.69 84 ILE A O 1
ATOM 655 N N . ALA A 1 85 ? 14.286 -1.937 -21.871 1.00 81.88 85 ALA A N 1
ATOM 656 C CA . ALA A 1 85 ? 14.260 -0.709 -22.652 1.00 81.88 85 ALA A CA 1
ATOM 657 C C . ALA A 1 85 ? 15.440 -0.612 -23.627 1.00 81.88 85 ALA A C 1
ATOM 659 O O . ALA A 1 85 ? 16.596 -0.866 -23.294 1.00 81.88 85 ALA A O 1
ATOM 660 N N . THR A 1 86 ? 15.160 -0.148 -24.847 1.00 81.75 86 THR A N 1
ATOM 661 C CA . THR A 1 86 ? 16.210 0.224 -25.801 1.00 81.75 86 THR A CA 1
ATOM 662 C C . THR A 1 86 ? 16.772 1.596 -25.436 1.00 81.75 86 THR A C 1
ATOM 664 O O . THR A 1 86 ? 16.088 2.613 -25.552 1.00 81.75 86 THR A O 1
ATOM 667 N N . ILE A 1 87 ? 18.040 1.646 -25.025 1.00 75.88 87 ILE A N 1
ATOM 668 C CA . ILE A 1 87 ? 18.724 2.909 -24.733 1.00 75.88 87 ILE A CA 1
ATOM 669 C C . ILE A 1 87 ? 19.043 3.624 -26.052 1.00 75.88 87 ILE A C 1
ATOM 671 O O . ILE A 1 87 ? 19.981 3.265 -26.767 1.00 75.88 87 ILE A O 1
ATOM 675 N N . ILE A 1 88 ? 18.289 4.677 -26.370 1.00 79.19 88 ILE A N 1
ATOM 676 C CA . ILE A 1 88 ? 18.622 5.574 -27.481 1.00 79.19 88 ILE A CA 1
ATOM 677 C C . ILE A 1 88 ? 19.697 6.548 -26.990 1.00 79.19 88 ILE A C 1
ATOM 679 O O . ILE A 1 88 ? 19.444 7.430 -26.171 1.00 79.19 88 ILE A O 1
ATOM 683 N N . LYS A 1 89 ? 20.926 6.378 -27.483 1.00 69.38 89 LYS A N 1
ATOM 684 C CA . LYS A 1 89 ? 22.077 7.226 -27.147 1.00 69.38 89 LYS A CA 1
ATOM 685 C C . LYS A 1 89 ? 21.787 8.678 -27.563 1.00 69.38 89 LYS A C 1
ATOM 687 O O . LYS A 1 89 ? 21.699 8.977 -28.753 1.00 69.38 89 LYS A O 1
ATOM 692 N N . GLY A 1 90 ? 21.632 9.580 -26.591 1.00 66.56 90 GLY A N 1
ATOM 693 C CA . GLY A 1 90 ? 21.502 11.017 -26.847 1.00 66.56 90 GLY A CA 1
ATOM 694 C C . GLY A 1 90 ? 22.711 11.542 -27.628 1.00 66.56 90 GLY A C 1
ATOM 695 O O . GLY A 1 90 ? 23.843 11.114 -27.390 1.00 66.56 90 GLY A O 1
ATOM 696 N N . LYS A 1 91 ? 22.480 12.440 -28.593 1.00 60.94 91 LYS A N 1
ATOM 697 C CA . LYS A 1 91 ? 23.542 13.036 -29.419 1.00 60.94 91 LYS A CA 1
ATOM 698 C C . LYS A 1 91 ? 24.602 13.663 -28.508 1.00 60.94 91 LYS A C 1
ATOM 700 O O . LYS A 1 91 ? 24.319 14.620 -27.795 1.00 60.94 91 LYS A O 1
ATOM 705 N N . SER A 1 92 ? 25.824 13.137 -28.538 1.00 60.84 92 SER A N 1
ATOM 706 C CA . SER A 1 92 ? 26.968 13.777 -27.894 1.00 60.84 92 SER A CA 1
ATOM 707 C C . SER A 1 92 ? 27.250 15.089 -28.624 1.00 60.84 92 SER A C 1
ATOM 709 O O . SER A 1 92 ? 27.709 15.078 -29.766 1.00 60.84 92 SER A 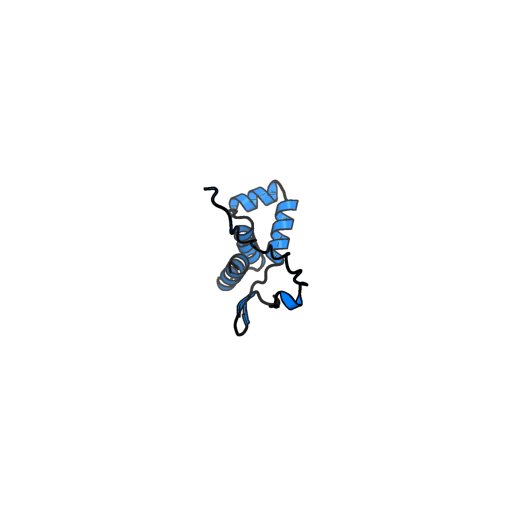O 1
ATOM 711 N N . TYR A 1 93 ? 26.961 16.224 -27.992 1.00 60.69 93 TYR A N 1
ATOM 712 C CA . TYR A 1 93 ? 27.451 17.505 -28.482 1.00 60.69 93 TYR A CA 1
ATOM 713 C C . TYR A 1 93 ? 28.969 17.493 -28.324 1.00 60.69 93 TYR A C 1
ATOM 715 O O . TYR A 1 93 ? 29.489 17.438 -27.209 1.00 60.69 93 TYR A O 1
ATOM 723 N N . LYS A 1 94 ? 29.695 17.496 -29.446 1.00 54.53 94 LYS A N 1
ATOM 724 C CA . LYS A 1 94 ? 31.125 17.786 -29.407 1.00 54.53 94 LYS A CA 1
ATOM 725 C C . LYS A 1 94 ? 31.264 19.220 -28.912 1.00 54.53 94 LYS A C 1
ATOM 727 O O . LYS A 1 94 ? 30.796 20.142 -29.575 1.00 54.53 94 LYS A O 1
ATOM 732 N N . VAL A 1 95 ? 31.895 19.397 -27.755 1.00 59.16 95 VAL A N 1
ATOM 733 C CA . VAL A 1 95 ? 32.453 20.689 -27.354 1.00 59.16 95 VAL A CA 1
ATOM 734 C C . VAL A 1 95 ? 33.447 21.076 -28.445 1.00 59.16 95 VAL A C 1
ATOM 736 O O . VAL A 1 95 ? 34.524 20.493 -28.547 1.00 59.16 95 VAL A O 1
ATOM 739 N N . VAL A 1 96 ? 33.058 22.002 -29.321 1.00 59.03 96 VAL A N 1
ATOM 740 C CA . VAL A 1 96 ? 34.025 22.710 -30.156 1.00 59.03 96 VAL A CA 1
ATOM 741 C C . VAL A 1 96 ? 34.818 23.573 -29.188 1.00 59.03 96 VAL A C 1
ATOM 743 O O . VAL A 1 96 ? 34.309 24.554 -28.653 1.00 59.03 96 VAL A O 1
ATOM 746 N N . SER A 1 97 ? 36.051 23.164 -28.909 1.00 57.53 97 SER A N 1
ATOM 747 C CA . SER A 1 97 ? 37.043 24.021 -28.276 1.00 57.53 97 SER A CA 1
ATOM 748 C C . SER A 1 97 ? 37.204 25.273 -29.139 1.00 57.53 97 SER A C 1
ATOM 750 O O . SER A 1 97 ? 37.751 25.196 -30.239 1.00 57.53 97 SER A O 1
ATOM 752 N N . LEU A 1 98 ? 36.701 26.412 -28.655 1.00 58.09 98 LEU A N 1
ATOM 753 C CA . LEU A 1 98 ? 36.985 27.729 -29.217 1.00 58.09 98 LEU A CA 1
ATOM 754 C C . LEU A 1 98 ? 38.466 28.026 -28.971 1.00 58.09 98 LEU A C 1
ATOM 756 O O . LEU A 1 98 ? 38.848 28.506 -27.907 1.00 58.09 98 LEU A O 1
ATOM 760 N N . GLN A 1 99 ? 39.304 27.683 -29.942 1.00 57.50 99 GLN A N 1
ATOM 761 C CA . GLN A 1 99 ? 40.662 28.195 -30.035 1.00 57.50 99 GLN A CA 1
ATOM 762 C C . GLN A 1 99 ? 40.739 29.143 -31.231 1.00 57.50 99 GLN A C 1
ATOM 764 O O . GLN A 1 99 ? 40.351 28.771 -32.338 1.00 57.50 99 GLN A O 1
ATOM 769 N N . ASN A 1 100 ? 41.312 30.319 -30.947 1.00 49.09 100 ASN A N 1
ATOM 770 C CA . ASN A 1 100 ? 41.794 31.381 -31.840 1.00 49.09 100 ASN A CA 1
ATOM 771 C C . ASN A 1 100 ? 40.728 32.423 -32.244 1.00 49.09 100 ASN A C 1
ATOM 773 O O . ASN A 1 100 ? 39.648 32.069 -32.692 1.00 49.09 100 ASN A O 1
ATOM 777 N N . GLN A 1 101 ? 40.940 33.737 -32.076 1.00 48.84 101 GLN A N 1
ATOM 778 C CA . GLN A 1 101 ? 42.168 34.512 -32.317 1.00 48.84 101 GLN A CA 1
ATOM 779 C C . GLN A 1 101 ? 42.154 35.860 -31.548 1.00 48.84 101 GLN A C 1
ATOM 781 O O . GLN A 1 101 ? 41.132 36.543 -31.538 1.00 48.84 101 GLN A O 1
ATOM 786 N N . GLN A 1 102 ? 43.287 36.277 -30.961 1.00 47.69 102 GLN A N 1
ATOM 787 C CA . GLN A 1 102 ? 43.540 37.680 -30.575 1.00 47.69 102 GLN A CA 1
ATOM 788 C C . GLN A 1 102 ? 43.857 38.507 -31.835 1.00 47.69 102 GLN A C 1
ATOM 790 O O . GLN A 1 102 ? 44.657 38.040 -32.650 1.00 47.69 102 GLN A O 1
ATOM 795 N N . PRO A 1 103 ? 43.312 39.724 -32.006 1.00 52.78 103 PRO A N 1
ATOM 796 C CA . PRO A 1 103 ? 43.870 40.692 -32.939 1.00 52.78 103 PRO A CA 1
ATOM 797 C C . PRO A 1 103 ? 44.961 41.548 -32.270 1.00 52.78 103 PRO A C 1
ATOM 799 O O . PRO A 1 103 ? 44.896 41.828 -31.071 1.00 52.78 103 PRO A O 1
ATOM 802 N N . HIS A 1 104 ? 45.963 41.883 -33.085 1.00 43.59 104 HIS A N 1
ATOM 803 C CA . HIS A 1 104 ? 47.146 42.700 -32.797 1.00 43.59 104 HIS A CA 1
ATOM 804 C C . HIS A 1 104 ? 46.832 44.135 -32.371 1.00 43.59 104 HIS A C 1
ATOM 806 O O . HIS A 1 104 ? 45.823 44.688 -32.864 1.00 43.59 104 HIS A O 1
#

Sequence (104 aa):
MNFDPVHAKTDALAQGKTQAEAELAAMQIISGKTPEELTALSQSHPDRYAELAEIARAFPSEFEEIEGFGEVPRGWEVKRVDEIATIIKGKSYKVVSLQNQQPH

pLDDT: mean 86.26, std 14.12, range [43.59, 96.88]

Secondary structure (DSSP, 8-state):
---HHHHHHHHHHHTT--HHHHHHHHHHHHHT--HHHHHHHHHH-HHHHHHHHHHHHHS-S-EEEETTTEEEETT-----HHHH--------------------